Protein AF-A0A843D8F7-F1 (afdb_monomer_lite)

Structure (mmCIF, N/CA/C/O backbone):
data_AF-A0A843D8F7-F1
#
_entry.id   AF-A0A843D8F7-F1
#
loop_
_atom_site.group_PDB
_atom_site.id
_atom_site.type_symbol
_atom_site.label_atom_id
_atom_site.label_alt_id
_atom_site.label_comp_id
_atom_site.label_asym_id
_atom_site.label_entity_id
_atom_site.label_seq_id
_atom_site.pdbx_PDB_ins_code
_atom_site.Cartn_x
_atom_site.Cartn_y
_atom_site.Cartn_z
_atom_site.occupancy
_atom_site.B_iso_or_equiv
_atom_site.auth_seq_id
_atom_site.auth_comp_id
_atom_site.auth_asym_id
_atom_site.auth_atom_id
_atom_site.pdbx_PDB_model_num
ATOM 1 N N . MET A 1 1 ? 10.005 4.571 7.434 1.00 56.34 1 MET A N 1
ATOM 2 C CA . MET A 1 1 ? 10.263 5.887 6.778 1.00 56.34 1 MET A CA 1
ATOM 3 C C . MET A 1 1 ? 10.142 7.001 7.810 1.00 56.34 1 M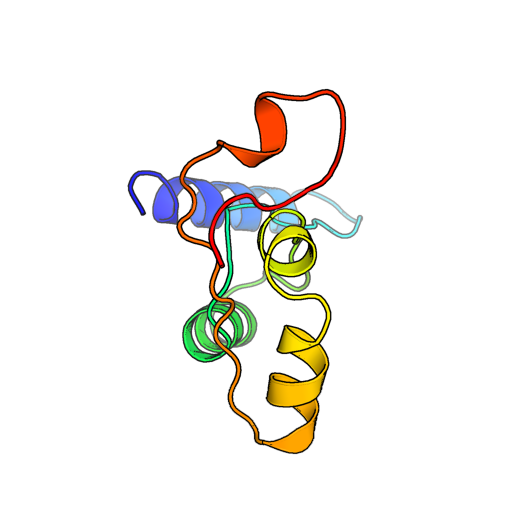ET A C 1
ATOM 5 O O . MET A 1 1 ? 9.459 6.781 8.800 1.00 56.34 1 MET A O 1
ATOM 9 N N . SER A 1 2 ? 10.742 8.184 7.615 1.00 73.19 2 SER A N 1
ATOM 10 C CA . SER A 1 2 ? 10.401 9.330 8.480 1.00 73.19 2 SER A CA 1
ATOM 11 C C . SER A 1 2 ? 8.923 9.692 8.281 1.00 73.19 2 SER A C 1
ATOM 13 O O . SER A 1 2 ? 8.521 9.884 7.132 1.00 73.19 2 SER A O 1
ATOM 15 N N . GLY A 1 3 ? 8.128 9.780 9.348 1.00 87.06 3 GLY A N 1
ATOM 16 C CA . GLY A 1 3 ? 6.716 10.177 9.274 1.00 87.06 3 GLY A CA 1
ATOM 17 C C . GLY A 1 3 ? 5.700 9.031 9.193 1.00 87.06 3 GLY A C 1
ATOM 18 O O . GLY A 1 3 ? 4.501 9.288 9.203 1.00 87.06 3 GLY A O 1
ATOM 19 N N . GLU A 1 4 ? 6.137 7.776 9.056 1.00 92.56 4 GLU A N 1
ATOM 20 C CA . GLU A 1 4 ? 5.206 6.645 8.928 1.00 92.56 4 GLU A CA 1
ATOM 21 C C . GLU A 1 4 ? 4.451 6.376 10.228 1.00 92.56 4 GLU A C 1
ATOM 23 O O . GLU A 1 4 ? 3.243 6.172 10.202 1.00 92.56 4 GLU A O 1
ATOM 28 N N . LYS A 1 5 ? 5.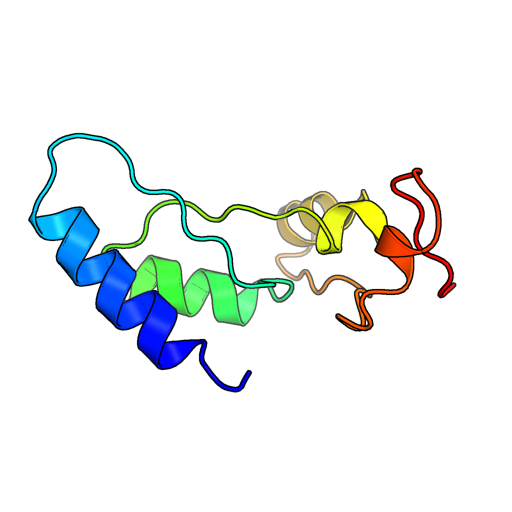149 6.432 11.363 1.00 93.31 5 LYS A N 1
ATOM 29 C CA . LYS A 1 5 ? 4.537 6.241 12.675 1.00 93.31 5 LYS A CA 1
ATOM 30 C C . LYS A 1 5 ? 3.454 7.291 12.924 1.00 93.31 5 LYS A C 1
ATOM 32 O O . LYS A 1 5 ? 2.338 6.943 13.280 1.00 93.31 5 LYS A O 1
ATOM 37 N N . GLU A 1 6 ? 3.768 8.554 12.662 1.00 95.19 6 GLU A N 1
ATOM 38 C CA . GLU A 1 6 ? 2.844 9.675 12.821 1.00 95.19 6 GLU A CA 1
ATOM 39 C C . GLU A 1 6 ? 1.618 9.539 11.901 1.00 95.19 6 GLU A C 1
ATOM 41 O O . GLU A 1 6 ? 0.502 9.877 12.291 1.00 95.19 6 GLU A O 1
ATOM 46 N N . LEU A 1 7 ? 1.809 9.015 10.684 1.00 95.12 7 LEU A N 1
ATOM 47 C CA . LEU A 1 7 ? 0.724 8.720 9.748 1.00 95.12 7 LEU A CA 1
ATOM 48 C C . LEU A 1 7 ? -0.197 7.607 10.266 1.00 95.12 7 LEU A C 1
ATOM 50 O O . LEU A 1 7 ? -1.417 7.740 10.153 1.00 95.12 7 LEU A O 1
ATOM 54 N N . LEU A 1 8 ? 0.371 6.516 10.789 1.00 96.19 8 LEU A N 1
ATOM 55 C CA . LEU A 1 8 ? -0.399 5.396 11.335 1.00 96.19 8 LEU A CA 1
ATOM 56 C C . LEU A 1 8 ? -1.190 5.843 12.571 1.00 96.19 8 LEU A C 1
ATOM 58 O O . LEU A 1 8 ? -2.407 5.689 12.579 1.00 96.19 8 LEU A O 1
ATOM 62 N N . GLU A 1 9 ? -0.542 6.525 13.523 1.00 96.44 9 GLU A N 1
ATOM 63 C CA . GLU A 1 9 ? -1.189 7.059 14.733 1.00 96.44 9 GLU A CA 1
ATOM 64 C C . GLU A 1 9 ? -2.357 8.001 14.396 1.00 96.44 9 GLU A C 1
ATOM 66 O O . GLU A 1 9 ? -3.442 7.896 14.970 1.00 96.44 9 GLU A O 1
ATO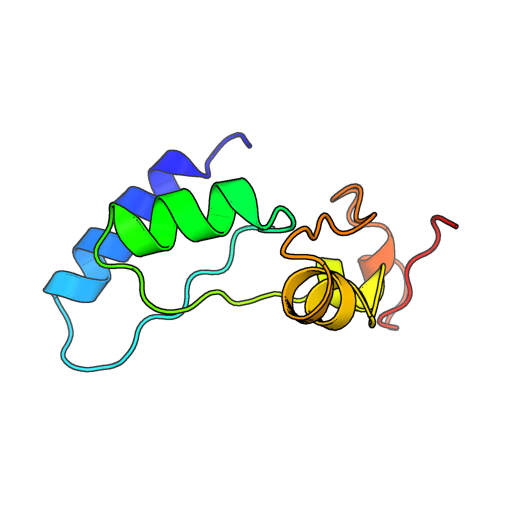M 71 N N . PHE A 1 10 ? -2.171 8.908 13.429 1.00 96.69 10 PHE A N 1
ATOM 72 C CA . PHE A 1 10 ? -3.254 9.783 12.975 1.00 96.69 10 PHE A CA 1
ATOM 73 C C . PHE A 1 10 ? -4.400 8.996 12.325 1.00 96.69 10 PHE A C 1
ATOM 75 O O . PHE A 1 10 ? -5.572 9.313 12.533 1.00 96.69 10 PHE A O 1
ATOM 82 N N . SER A 1 11 ? -4.067 7.984 11.521 1.00 97.25 11 SER A N 1
ATOM 83 C CA . SER A 1 11 ? -5.058 7.180 10.804 1.00 97.25 11 SER A CA 1
ATOM 84 C C . SER A 1 11 ? -5.918 6.358 11.759 1.00 97.25 11 SER A C 1
ATOM 86 O O . SER A 1 11 ? -7.129 6.319 11.575 1.00 97.25 11 SER A O 1
ATOM 88 N N . GLU A 1 12 ? -5.325 5.766 12.797 1.00 97.56 12 GLU A N 1
ATOM 89 C CA . GLU A 1 12 ? -6.058 5.038 13.839 1.00 97.56 12 GLU A CA 1
ATOM 90 C C . GLU A 1 12 ? -7.031 5.955 14.586 1.00 97.56 12 GLU A C 1
ATOM 92 O O . GLU A 1 12 ? -8.216 5.644 14.692 1.00 97.56 12 GLU A O 1
ATOM 97 N N . GLY A 1 13 ? -6.582 7.149 14.992 1.00 97.81 13 GLY A N 1
ATOM 98 C CA . GLY A 1 13 ? -7.472 8.126 15.624 1.00 97.81 13 GLY A CA 1
ATOM 99 C C . GLY A 1 13 ? -8.630 8.565 14.718 1.00 97.81 13 GLY A C 1
ATOM 100 O O . GLY A 1 13 ? -9.743 8.803 15.196 1.00 97.81 13 GLY A O 1
ATOM 101 N N . LEU A 1 14 ? -8.397 8.658 13.403 1.00 97.81 14 LEU A N 1
ATOM 102 C CA . LEU A 1 14 ? -9.451 8.958 12.435 1.00 97.81 14 LEU A CA 1
ATOM 103 C C . LEU A 1 14 ? -10.439 7.796 12.290 1.00 97.81 14 LEU A C 1
ATOM 105 O O . LEU A 1 14 ? -11.639 8.059 12.266 1.00 97.81 14 LEU A O 1
ATOM 109 N N . ILE A 1 15 ? -9.951 6.553 12.213 1.00 97.88 15 ILE A N 1
ATOM 110 C CA . ILE A 1 15 ? -10.773 5.334 12.136 1.00 97.88 15 ILE A CA 1
ATOM 111 C C . ILE A 1 15 ? -11.749 5.277 13.312 1.00 97.88 15 ILE A C 1
ATOM 113 O O . ILE A 1 15 ? -12.947 5.115 13.099 1.00 97.88 15 ILE A O 1
ATOM 117 N N . ASP A 1 16 ? -11.269 5.535 14.529 1.00 97.06 16 ASP A N 1
ATOM 118 C CA . ASP A 1 16 ? -12.104 5.528 15.736 1.00 97.06 16 ASP A CA 1
ATOM 119 C C . ASP A 1 16 ? -13.150 6.666 15.760 1.00 97.06 16 ASP A C 1
ATOM 121 O O . ASP A 1 16 ? -14.114 6.630 16.528 1.00 97.06 16 ASP A O 1
ATOM 125 N N . SER A 1 17 ? -12.973 7.692 14.921 1.00 98.12 17 SER A N 1
ATOM 126 C CA . SER A 1 17 ? -13.793 8.909 14.905 1.00 98.12 17 SER A CA 1
ATOM 127 C C . SER A 1 17 ? -14.857 8.938 13.802 1.00 98.12 17 SER A C 1
ATOM 129 O O . SER A 1 17 ? -15.673 9.865 13.773 1.00 98.12 17 SER A O 1
ATOM 131 N N . VAL A 1 18 ? -14.857 7.982 12.865 1.00 97.75 18 VAL A N 1
ATOM 132 C CA . VAL A 1 18 ? -15.746 7.999 11.691 1.00 97.75 18 VAL A CA 1
ATOM 133 C C . VAL A 1 18 ? -16.392 6.640 11.427 1.00 97.75 18 VAL A C 1
ATOM 135 O O . VAL A 1 18 ? -15.812 5.595 11.671 1.00 97.75 18 VAL A O 1
ATOM 138 N N . ASN A 1 19 ? -17.594 6.649 10.845 1.00 97.38 19 ASN A N 1
ATOM 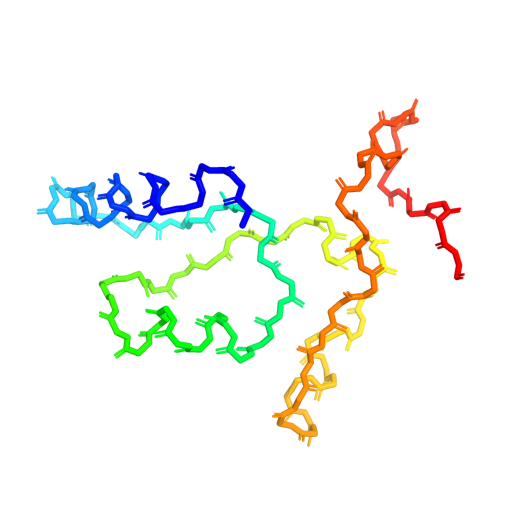139 C CA . ASN A 1 19 ? -18.332 5.427 10.479 1.00 97.38 19 ASN A CA 1
ATOM 140 C C . ASN A 1 19 ? -18.154 5.042 8.997 1.00 97.38 19 ASN A C 1
ATOM 142 O O . ASN A 1 19 ? -19.045 4.441 8.396 1.00 97.38 19 ASN A O 1
ATOM 146 N N . VAL A 1 20 ? -17.054 5.461 8.371 1.00 97.06 20 VAL A N 1
ATOM 147 C CA . VAL A 1 20 ? -16.743 5.167 6.965 1.00 97.06 20 VAL A CA 1
ATOM 148 C C . VAL A 1 20 ? -15.356 4.538 6.861 1.00 97.06 20 VAL A C 1
ATOM 150 O O . VAL A 1 20 ? -14.494 4.876 7.669 1.00 97.06 20 VAL A O 1
ATOM 153 N N . PRO A 1 21 ? -15.102 3.664 5.869 1.00 96.38 21 PRO A N 1
ATOM 154 C CA . PRO A 1 21 ? -13.783 3.063 5.702 1.00 96.38 21 PRO A CA 1
ATOM 155 C C . PRO A 1 21 ? -12.688 4.116 5.495 1.00 96.38 21 PRO A C 1
ATOM 157 O O . PRO A 1 21 ? -12.837 5.027 4.675 1.00 96.38 21 PRO A O 1
ATOM 160 N N . VAL A 1 22 ? -11.567 3.953 6.196 1.00 96.94 22 VAL A N 1
ATOM 161 C CA . VAL A 1 22 ? -10.359 4.773 6.037 1.00 96.94 22 VAL A CA 1
ATOM 162 C C . VAL A 1 22 ? -9.299 3.950 5.311 1.00 96.94 22 VAL A C 1
ATOM 164 O O . VAL A 1 22 ? -9.041 2.800 5.657 1.00 96.94 22 VAL A O 1
ATOM 167 N N . ILE A 1 23 ? -8.682 4.539 4.287 1.00 97.19 23 ILE A N 1
ATOM 168 C CA . ILE A 1 23 ? -7.649 3.890 3.473 1.00 97.19 23 ILE A CA 1
ATOM 169 C C . ILE A 1 23 ? -6.341 4.657 3.655 1.00 97.19 23 ILE A C 1
ATOM 171 O O . ILE A 1 23 ? -6.255 5.833 3.295 1.00 97.19 23 ILE A O 1
ATOM 175 N N . VAL A 1 24 ? -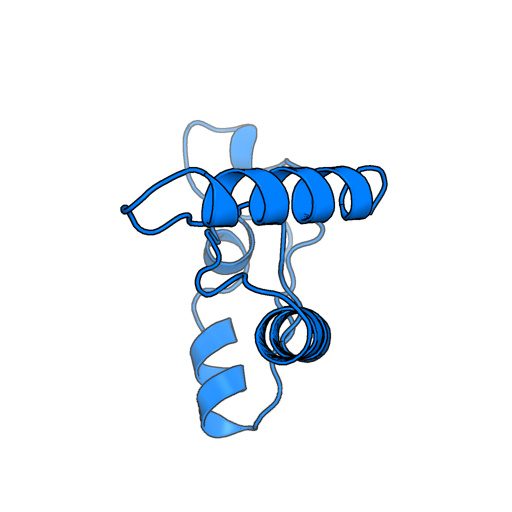5.306 3.994 4.170 1.00 96.50 24 VAL A N 1
ATOM 176 C CA . VAL A 1 24 ? -4.036 4.642 4.523 1.00 96.50 24 VAL A CA 1
ATOM 177 C C . VAL A 1 24 ? -3.044 4.551 3.368 1.00 96.50 24 VAL A C 1
ATOM 179 O O . VAL A 1 24 ? -2.744 3.476 2.852 1.00 96.50 24 VAL A O 1
ATOM 182 N N . GLY A 1 25 ? -2.501 5.690 2.940 1.00 93.94 25 GLY A N 1
ATOM 183 C CA . GLY A 1 25 ? -1.439 5.757 1.936 1.00 93.94 25 GLY A CA 1
ATOM 184 C C . GLY A 1 25 ? -0.138 6.245 2.559 1.00 93.94 25 GLY A C 1
ATOM 185 O O . GLY A 1 25 ? -0.122 7.301 3.172 1.00 93.94 25 GLY A O 1
ATOM 186 N N . GLY A 1 26 ? 0.962 5.515 2.374 1.00 90.56 26 GLY A N 1
ATOM 187 C CA . GLY A 1 26 ? 2.235 5.859 3.027 1.00 90.56 26 GLY A CA 1
ATOM 188 C C . GLY A 1 26 ? 3.487 5.402 2.288 1.00 90.56 26 GLY A C 1
ATOM 189 O O . GLY A 1 26 ? 4.594 5.611 2.762 1.00 90.56 26 GLY A O 1
ATOM 190 N N . GLY A 1 27 ? 3.354 4.803 1.100 1.00 90.81 27 GLY A N 1
ATOM 191 C CA . GLY A 1 27 ? 4.483 4.138 0.443 1.00 90.81 27 GLY A CA 1
ATOM 192 C C . GLY A 1 27 ? 4.773 2.750 1.003 1.00 90.81 27 GLY A C 1
ATOM 193 O O . GLY A 1 27 ? 5.938 2.370 1.056 1.00 90.81 27 GLY A O 1
ATOM 194 N N . PHE A 1 28 ? 3.731 2.031 1.410 1.00 94.25 28 PHE A N 1
ATOM 195 C CA . PHE A 1 28 ? 3.795 0.614 1.745 1.00 94.25 28 PHE A CA 1
ATOM 196 C C . PHE A 1 28 ? 4.105 -0.208 0.494 1.00 94.25 28 PHE A C 1
ATOM 198 O O . PHE A 1 28 ? 3.509 0.021 -0.559 1.00 94.25 28 PHE A O 1
ATOM 205 N N . ASP A 1 29 ? 5.083 -1.097 0.601 1.00 94.75 29 ASP A N 1
ATOM 206 C CA . ASP A 1 29 ? 5.633 -1.888 -0.501 1.00 94.75 29 ASP A CA 1
ATOM 207 C C . ASP A 1 29 ? 6.174 -3.253 -0.059 1.00 94.75 29 ASP A C 1
ATOM 209 O O . ASP A 1 29 ? 6.669 -4.009 -0.892 1.00 94.75 29 ASP A O 1
ATOM 213 N N . ASP A 1 30 ? 6.079 -3.563 1.232 1.00 94.50 30 ASP A N 1
ATOM 214 C CA . ASP A 1 30 ? 6.571 -4.789 1.842 1.00 94.50 30 ASP A CA 1
ATOM 215 C C . ASP A 1 30 ? 5.402 -5.529 2.485 1.00 94.50 30 ASP A C 1
ATOM 217 O O . ASP A 1 30 ? 4.708 -4.988 3.347 1.00 94.50 30 ASP A O 1
ATOM 221 N N . MET A 1 31 ? 5.178 -6.763 2.043 1.00 94.56 31 MET A N 1
ATOM 222 C CA . MET A 1 31 ? 4.091 -7.601 2.531 1.00 94.56 31 MET A CA 1
ATOM 223 C C . MET A 1 31 ? 4.167 -7.838 4.038 1.00 94.56 31 MET A C 1
ATOM 225 O O . MET A 1 31 ? 3.138 -7.774 4.708 1.00 94.56 31 MET A O 1
ATOM 229 N N . GLY A 1 32 ? 5.357 -8.147 4.562 1.00 94.75 32 GLY A N 1
ATOM 230 C CA . GLY A 1 32 ? 5.528 -8.521 5.964 1.00 94.75 32 GLY A CA 1
ATOM 231 C C . GLY A 1 32 ? 5.156 -7.359 6.870 1.00 94.75 32 GLY A C 1
ATOM 232 O O . GLY A 1 32 ? 4.331 -7.510 7.767 1.00 94.75 32 GLY A O 1
ATOM 233 N N . HIS A 1 33 ? 5.680 -6.180 6.544 1.00 95.19 33 HIS A N 1
ATOM 234 C CA . HIS A 1 33 ? 5.374 -4.932 7.235 1.00 95.19 33 HIS A CA 1
ATOM 235 C C . HIS A 1 33 ? 3.893 -4.552 7.141 1.00 95.19 33 HIS A C 1
ATOM 237 O O . HIS A 1 33 ? 3.262 -4.183 8.129 1.00 95.19 33 HIS A O 1
ATOM 243 N N . MET A 1 34 ? 3.297 -4.682 5.953 1.00 95.44 34 MET A N 1
ATOM 244 C CA . MET A 1 34 ? 1.867 -4.429 5.771 1.00 95.44 34 MET A CA 1
ATOM 245 C C . MET A 1 34 ? 1.007 -5.387 6.599 1.00 95.44 34 MET A C 1
ATOM 247 O O . MET A 1 34 ? 0.042 -4.950 7.218 1.00 95.44 34 MET A O 1
ATOM 251 N N . ASN A 1 35 ? 1.354 -6.675 6.638 1.00 95.81 35 ASN A N 1
ATOM 252 C CA . ASN A 1 35 ? 0.651 -7.657 7.456 1.00 95.81 35 ASN A CA 1
ATOM 253 C C . ASN A 1 35 ? 0.822 -7.398 8.951 1.00 95.81 35 ASN A C 1
ATOM 255 O O . ASN A 1 35 ? -0.130 -7.595 9.698 1.00 95.81 35 ASN A O 1
ATOM 259 N N . GLU A 1 36 ? 1.993 -6.952 9.401 1.00 96.69 36 GLU A N 1
ATOM 260 C CA . GLU A 1 36 ? 2.184 -6.546 10.793 1.00 96.69 36 GLU A CA 1
ATOM 261 C C . GLU A 1 36 ? 1.197 -5.437 11.169 1.00 96.69 36 GLU A C 1
ATOM 263 O O . GLU A 1 36 ? 0.467 -5.584 12.146 1.00 96.69 36 GLU A O 1
ATOM 268 N N . ILE A 1 37 ? 1.088 -4.387 10.350 1.00 96.88 37 ILE A N 1
ATOM 269 C CA . ILE A 1 37 ? 0.148 -3.281 10.582 1.00 96.88 37 ILE A CA 1
ATOM 270 C C . ILE A 1 37 ? -1.306 -3.778 10.583 1.00 96.88 37 ILE A C 1
ATOM 272 O O . ILE A 1 37 ? -2.039 -3.484 11.524 1.00 96.88 37 ILE A O 1
ATOM 276 N N . LEU A 1 38 ? -1.721 -4.569 9.585 1.00 96.25 38 LEU A N 1
ATOM 277 C CA . LEU A 1 38 ? -3.098 -5.092 9.492 1.00 96.25 38 LEU A CA 1
ATOM 278 C C . LEU A 1 38 ? -3.489 -5.969 10.689 1.00 96.25 38 LEU A C 1
ATOM 280 O O . LEU A 1 38 ? -4.656 -6.014 11.058 1.00 96.25 38 LEU A O 1
ATOM 284 N N . ASN A 1 39 ? -2.534 -6.693 11.279 1.00 97.19 39 ASN A N 1
ATOM 285 C CA . ASN A 1 39 ? -2.806 -7.596 12.400 1.00 97.19 39 ASN A CA 1
ATOM 286 C C . ASN A 1 39 ? -2.625 -6.940 13.778 1.00 97.19 39 ASN A C 1
ATOM 288 O O . ASN A 1 39 ? -3.000 -7.548 14.780 1.00 97.19 39 ASN A O 1
ATOM 292 N N . SER A 1 40 ? -2.025 -5.748 13.853 1.00 97.19 40 SER A N 1
ATOM 293 C CA . SER A 1 40 ? -1.698 -5.078 15.124 1.00 97.19 40 SER A CA 1
ATOM 294 C C . SER A 1 40 ? -2.391 -3.730 15.334 1.00 97.19 40 SER A C 1
ATOM 296 O O . SER A 1 40 ? -2.297 -3.184 16.431 1.00 97.19 40 SER A O 1
ATOM 298 N N . THR A 1 41 ? -3.099 -3.211 14.328 1.00 96.56 41 THR A N 1
ATOM 299 C CA . THR A 1 41 ? -3.778 -1.903 14.359 1.00 96.56 41 THR A CA 1
ATOM 300 C C . THR A 1 41 ? -5.225 -2.022 13.881 1.00 96.56 41 THR A C 1
ATOM 302 O O . THR A 1 41 ? -5.628 -3.058 13.354 1.00 96.56 41 THR A O 1
ATOM 305 N N . ASN A 1 42 ? -6.002 -0.942 14.000 1.00 96.06 42 ASN A N 1
ATOM 306 C CA . ASN A 1 42 ? -7.358 -0.864 13.436 1.00 96.06 42 ASN A CA 1
ATOM 307 C C . ASN A 1 42 ? -7.380 -0.573 11.919 1.00 96.06 42 ASN A C 1
ATOM 309 O O . ASN A 1 42 ? -8.444 -0.352 11.342 1.00 96.06 42 ASN A O 1
ATOM 313 N N . ILE A 1 43 ? -6.222 -0.522 11.253 1.00 97.56 43 ILE A N 1
ATOM 314 C CA . ILE A 1 43 ? -6.131 -0.223 9.820 1.00 97.56 43 ILE A CA 1
ATOM 315 C C . ILE A 1 43 ? -6.554 -1.446 9.007 1.00 97.56 43 ILE A C 1
ATOM 317 O O . ILE A 1 43 ? -5.960 -2.511 9.118 1.00 97.56 43 ILE A O 1
ATOM 321 N N . GLU A 1 44 ? -7.528 -1.258 8.116 1.00 95.69 44 GLU A N 1
ATOM 322 C CA . GLU A 1 44 ? -8.066 -2.340 7.278 1.00 95.69 44 GLU A CA 1
ATOM 323 C C . GLU A 1 44 ? -7.623 -2.256 5.809 1.00 95.69 44 GLU A C 1
ATOM 325 O O . GLU A 1 44 ? -7.622 -3.259 5.094 1.00 95.69 44 GLU A O 1
ATOM 330 N N . PHE A 1 45 ? -7.242 -1.066 5.327 1.00 96.06 45 PHE A N 1
ATOM 331 C CA . PHE A 1 45 ? -6.959 -0.844 3.907 1.00 96.06 45 PHE A CA 1
ATOM 332 C C . PHE A 1 45 ? -5.735 0.034 3.660 1.00 96.06 45 PHE A C 1
ATOM 334 O O . PHE A 1 45 ? -5.556 1.090 4.270 1.00 96.06 45 PHE A O 1
ATOM 341 N N . PHE A 1 46 ? -4.958 -0.352 2.644 1.00 95.81 46 PHE A N 1
ATOM 342 C CA . PHE A 1 46 ? -3.845 0.433 2.123 1.00 95.81 46 PHE A CA 1
ATOM 343 C C . PHE A 1 46 ? -4.121 0.979 0.725 1.00 95.81 46 PHE A C 1
ATOM 345 O O . PHE A 1 46 ? -4.577 0.267 -0.169 1.00 95.81 46 PHE A O 1
ATOM 352 N N . SER A 1 47 ? -3.740 2.236 0.510 1.00 94.44 47 SER A N 1
ATOM 353 C CA . SER A 1 47 ? -3.636 2.834 -0.817 1.00 94.44 47 SER A CA 1
ATOM 354 C C . SER A 1 47 ? -2.210 2.678 -1.337 1.00 94.44 47 SER A C 1
ATOM 356 O O . SER A 1 47 ? -1.246 3.186 -0.753 1.00 94.44 47 SER A O 1
ATOM 358 N N . MET A 1 48 ? -2.074 1.983 -2.464 1.00 91.69 48 MET A N 1
ATOM 359 C CA . MET A 1 48 ? -0.797 1.715 -3.117 1.00 91.69 48 MET A CA 1
ATOM 360 C C . MET A 1 48 ? -0.832 2.246 -4.550 1.00 91.69 48 MET A C 1
ATOM 362 O O . MET A 1 48 ? -1.683 1.870 -5.347 1.00 91.69 48 MET A O 1
ATOM 366 N N . TYR A 1 49 ? 0.109 3.129 -4.884 1.00 91.94 49 TYR A N 1
ATOM 367 C CA . TYR A 1 49 ? 0.293 3.646 -6.246 1.00 91.94 49 TYR A CA 1
ATOM 368 C C . TYR A 1 49 ? 1.677 3.282 -6.783 1.00 91.94 49 TYR A C 1
ATOM 370 O O . TYR A 1 49 ? 1.815 2.491 -7.711 1.00 91.94 49 TYR A O 1
ATOM 378 N N . ARG A 1 50 ? 2.727 3.835 -6.159 1.00 93.19 50 ARG A N 1
ATOM 379 C CA . ARG A 1 50 ? 4.121 3.657 -6.596 1.00 93.19 50 ARG A CA 1
ATOM 380 C C . ARG A 1 50 ? 4.570 2.185 -6.683 1.00 93.19 50 ARG A C 1
ATOM 382 O O . ARG A 1 50 ? 5.281 1.893 -7.642 1.00 93.19 50 ARG A O 1
ATOM 389 N N . PRO A 1 51 ? 4.158 1.274 -5.774 1.00 94.19 51 PRO A N 1
ATOM 390 C CA . PRO A 1 51 ? 4.464 -0.150 -5.906 1.00 94.19 51 PRO A CA 1
ATOM 391 C C . PRO A 1 51 ? 3.979 -0.738 -7.233 1.00 94.19 51 PRO A C 1
ATOM 393 O O . PRO A 1 51 ? 4.766 -1.353 -7.941 1.00 94.19 51 PRO A O 1
ATOM 396 N N . PHE A 1 52 ? 2.737 -0.448 -7.635 1.00 92.69 52 PHE A N 1
ATOM 397 C CA . PHE A 1 52 ? 2.178 -0.937 -8.899 1.00 92.69 52 PHE A CA 1
ATOM 398 C C . PHE A 1 52 ? 2.842 -0.300 -10.116 1.00 92.69 52 PHE A C 1
ATOM 400 O O . PHE A 1 52 ? 3.120 -0.981 -11.089 1.00 92.69 52 PHE A O 1
ATOM 407 N N . VAL A 1 53 ? 3.196 0.988 -10.055 1.00 94.06 53 VAL A N 1
ATOM 408 C CA . VAL A 1 53 ? 3.943 1.639 -11.149 1.00 94.06 53 VAL A CA 1
ATOM 409 C C . VAL A 1 53 ? 5.318 1.003 -11.369 1.00 94.06 53 VAL A C 1
ATOM 411 O O . VAL A 1 53 ? 5.813 0.972 -12.497 1.00 94.06 53 VAL A O 1
ATOM 414 N N . ALA A 1 54 ? 5.964 0.543 -10.297 1.00 95.06 54 ALA A N 1
ATOM 415 C CA . ALA A 1 54 ? 7.231 -0.162 -10.389 1.00 95.06 54 ALA A CA 1
ATOM 416 C C . ALA A 1 54 ? 7.026 -1.611 -10.848 1.00 95.06 54 ALA A C 1
ATOM 418 O O . ALA A 1 54 ? 7.706 -2.058 -11.769 1.00 95.06 54 ALA A O 1
ATOM 419 N N . GLU A 1 55 ? 6.092 -2.332 -10.242 1.00 93.94 55 GLU A N 1
ATOM 420 C CA . GLU A 1 55 ? 5.946 -3.776 -10.379 1.00 93.94 55 GLU A CA 1
ATOM 421 C C . GLU A 1 55 ? 4.472 -4.180 -10.275 1.00 93.94 55 GLU A C 1
ATOM 423 O O . GLU A 1 55 ? 3.894 -4.249 -9.190 1.00 93.94 55 GLU A O 1
ATOM 428 N N . ASN A 1 56 ? 3.850 -4.430 -11.429 1.00 90.44 56 ASN A N 1
ATOM 429 C CA . ASN A 1 56 ? 2.417 -4.721 -11.520 1.00 90.44 56 ASN A CA 1
ATOM 430 C C . ASN A 1 56 ? 2.032 -6.079 -10.902 1.00 90.44 56 ASN A C 1
ATOM 432 O O . ASN A 1 56 ? 0.887 -6.265 -10.502 1.00 90.44 56 ASN A O 1
ATOM 436 N N . ASP A 1 57 ? 2.964 -7.031 -10.850 1.00 90.12 57 ASP A N 1
ATOM 437 C CA . ASP A 1 57 ? 2.761 -8.417 -10.414 1.00 90.12 57 ASP A CA 1
ATOM 438 C C . ASP A 1 57 ? 3.174 -8.670 -8.955 1.00 90.12 57 ASP A C 1
ATOM 440 O O . ASP A 1 57 ? 3.054 -9.792 -8.469 1.00 90.12 57 ASP A O 1
ATOM 444 N N . PHE A 1 58 ? 3.593 -7.640 -8.215 1.00 88.88 58 PHE A N 1
ATOM 445 C CA . PHE A 1 58 ? 3.991 -7.769 -6.808 1.00 88.88 58 PHE A CA 1
ATOM 446 C C . PHE A 1 58 ? 2.904 -8.427 -5.930 1.00 88.88 58 PHE A C 1
ATOM 448 O O . PHE A 1 58 ? 3.215 -9.285 -5.106 1.00 88.88 58 PHE A O 1
ATOM 455 N N . LEU A 1 59 ? 1.622 -8.082 -6.126 1.00 91.06 59 LEU A N 1
ATOM 456 C CA . LEU A 1 59 ? 0.526 -8.720 -5.378 1.00 91.06 59 LEU A CA 1
ATOM 457 C C . LEU A 1 59 ? 0.283 -10.169 -5.795 1.00 91.06 59 LEU A C 1
ATOM 459 O O . LEU A 1 59 ? -0.208 -10.952 -4.987 1.00 91.06 59 LEU A O 1
ATOM 463 N N . VAL A 1 60 ? 0.607 -10.528 -7.039 1.00 91.75 60 VAL A N 1
ATOM 464 C CA . VAL A 1 60 ? 0.527 -11.920 -7.494 1.00 91.75 60 VAL A CA 1
ATOM 465 C C . VAL A 1 60 ? 1.574 -12.746 -6.755 1.00 91.75 60 VAL A C 1
ATOM 467 O O . VAL A 1 60 ? 1.216 -13.760 -6.170 1.00 91.75 60 VAL A O 1
ATOM 470 N N . LYS A 1 61 ? 2.818 -12.252 -6.674 1.00 89.69 61 LYS A N 1
ATOM 471 C CA . LYS A 1 61 ? 3.897 -12.880 -5.889 1.00 89.69 61 LYS A CA 1
ATOM 472 C C . LYS A 1 61 ? 3.508 -13.039 -4.425 1.00 89.69 61 LYS A C 1
ATOM 474 O O . LYS A 1 61 ? 3.597 -14.135 -3.889 1.00 89.69 61 LYS A O 1
ATOM 479 N N . TRP A 1 62 ? 2.966 -11.984 -3.808 1.00 92.75 62 TRP A N 1
ATOM 480 C CA . TRP A 1 62 ? 2.442 -12.085 -2.444 1.00 92.75 62 TRP A CA 1
ATOM 481 C C . TRP A 1 62 ? 1.403 -13.208 -2.342 1.00 92.75 62 TRP A C 1
ATOM 483 O O . TRP A 1 62 ? 1.551 -14.103 -1.512 1.00 92.75 62 TRP A O 1
ATOM 493 N N . LYS A 1 63 ? 0.377 -13.200 -3.195 1.00 92.50 63 LYS A N 1
ATOM 494 C CA . LYS A 1 63 ? -0.708 -14.184 -3.135 1.00 92.50 63 LYS A CA 1
ATOM 495 C C . LYS A 1 63 ? -0.218 -15.627 -3.329 1.00 92.50 63 LYS A C 1
ATOM 497 O O . LYS A 1 63 ? -0.706 -16.510 -2.630 1.00 92.50 63 LYS A O 1
ATOM 502 N N . ASP A 1 64 ? 0.690 -15.861 -4.273 1.00 94.06 64 ASP A N 1
ATOM 503 C CA . ASP A 1 64 ? 1.104 -17.209 -4.678 1.00 94.06 64 ASP A CA 1
ATOM 504 C C . ASP A 1 64 ? 2.252 -17.755 -3.809 1.00 94.06 64 ASP A C 1
ATOM 506 O O . ASP A 1 64 ? 2.217 -18.919 -3.410 1.00 94.06 64 ASP A O 1
ATOM 510 N N . ASP A 1 65 ? 3.227 -16.913 -3.456 1.00 89.38 65 ASP A N 1
ATOM 511 C CA . ASP A 1 65 ? 4.446 -17.325 -2.748 1.00 89.38 65 ASP A CA 1
ATOM 512 C C . ASP A 1 65 ? 4.388 -17.045 -1.239 1.00 89.38 65 ASP A C 1
ATOM 514 O O . ASP A 1 65 ? 5.289 -17.428 -0.491 1.00 89.38 65 ASP A O 1
ATOM 518 N N . GLY A 1 66 ? 3.361 -16.329 -0.769 1.00 87.56 66 GLY A N 1
ATOM 519 C CA . GLY A 1 66 ? 3.307 -15.836 0.608 1.00 87.56 66 GLY A CA 1
ATOM 520 C C . GLY A 1 66 ? 4.415 -14.826 0.918 1.00 87.56 66 GLY A C 1
ATOM 521 O O . GLY A 1 66 ? 4.701 -14.582 2.086 1.00 87.56 66 GLY A O 1
ATOM 522 N N . TYR A 1 67 ? 5.043 -14.253 -0.115 1.00 87.75 67 TYR A N 1
ATOM 523 C CA . TYR A 1 67 ? 6.070 -13.219 -0.046 1.00 87.75 67 TYR A CA 1
ATOM 524 C C . TYR A 1 67 ? 5.869 -12.200 -1.163 1.00 87.75 67 TYR A C 1
ATOM 526 O O . TYR A 1 67 ? 5.675 -12.550 -2.322 1.00 87.75 67 TYR A O 1
ATOM 534 N N . GLY A 1 68 ? 5.965 -10.919 -0.825 1.00 90.06 68 GLY A N 1
ATOM 535 C CA . GLY A 1 68 ? 6.004 -9.857 -1.813 1.00 90.06 68 GLY A CA 1
ATOM 536 C C . GLY A 1 68 ? 6.757 -8.667 -1.254 1.00 90.06 68 GLY A C 1
ATOM 537 O O . GLY A 1 68 ? 6.414 -8.165 -0.185 1.00 90.06 68 GLY A O 1
ATOM 538 N N . GLN A 1 69 ? 7.723 -8.162 -2.016 1.00 94.31 69 GLN A N 1
ATOM 539 C CA . GLN A 1 69 ? 8.287 -6.827 -1.833 1.00 94.31 69 GLN A CA 1
ATOM 540 C C . GLN A 1 69 ? 8.379 -6.141 -3.197 1.00 94.31 69 GLN A C 1
ATOM 542 O O . GLN A 1 69 ? 8.949 -6.706 -4.126 1.00 94.31 69 GLN A O 1
ATOM 547 N N . SER A 1 70 ? 7.783 -4.957 -3.348 1.00 95.19 70 SER A N 1
ATOM 548 C CA . SER A 1 70 ? 7.842 -4.229 -4.616 1.00 95.19 70 SER A CA 1
ATOM 549 C C . SER A 1 70 ? 9.226 -3.619 -4.796 1.00 95.19 70 SER A C 1
ATOM 551 O O . SER A 1 70 ? 9.783 -3.030 -3.873 1.00 95.19 70 SER A O 1
ATOM 553 N N . ARG A 1 71 ? 9.746 -3.633 -6.024 1.00 95.31 71 ARG A N 1
ATOM 554 C CA . ARG A 1 71 ? 11.020 -2.981 -6.386 1.00 95.31 71 ARG A CA 1
ATOM 555 C C . ARG A 1 71 ? 11.015 -1.439 -6.320 1.00 95.31 71 ARG A C 1
ATOM 557 O O . ARG A 1 71 ? 11.944 -0.785 -6.797 1.00 95.31 71 ARG A O 1
ATOM 564 N N . CYS A 1 72 ? 9.951 -0.816 -5.814 1.00 94.69 72 CYS A N 1
ATOM 565 C CA . CYS A 1 72 ? 9.822 0.636 -5.740 1.00 94.69 72 CYS A CA 1
ATOM 566 C C . CYS A 1 72 ? 10.855 1.257 -4.783 1.00 94.69 72 CYS A C 1
ATOM 568 O O . CYS A 1 72 ? 10.774 1.112 -3.573 1.00 94.69 72 CYS A O 1
ATOM 570 N N . LEU A 1 73 ? 11.757 2.090 -5.306 1.00 94.19 73 LEU A N 1
ATOM 571 C CA . LEU A 1 73 ? 12.764 2.786 -4.487 1.00 94.19 73 LEU A CA 1
ATOM 572 C C . LEU A 1 73 ? 12.249 4.060 -3.791 1.00 94.19 73 LEU A C 1
ATOM 574 O O . LEU A 1 73 ? 13.035 4.820 -3.232 1.00 94.19 73 LEU A O 1
ATOM 578 N N . LYS A 1 74 ? 10.948 4.370 -3.900 1.00 92.12 74 LYS A N 1
ATOM 579 C CA . LYS A 1 74 ? 10.317 5.591 -3.347 1.00 92.12 74 LYS A CA 1
ATOM 580 C C . LYS A 1 74 ? 11.015 6.903 -3.768 1.00 92.12 74 LYS A C 1
ATOM 582 O O . LYS A 1 74 ? 10.863 7.929 -3.115 1.00 92.12 74 LYS A O 1
ATOM 587 N N . CYS A 1 75 ? 11.710 6.898 -4.909 1.00 92.88 75 CYS A N 1
ATOM 588 C CA . CYS A 1 75 ? 12.553 7.998 -5.400 1.00 92.88 75 CYS A CA 1
ATOM 589 C C . CYS A 1 75 ? 11.794 9.170 -6.048 1.00 92.88 75 CYS A C 1
ATOM 591 O O . CYS A 1 75 ? 12.403 10.163 -6.430 1.00 92.88 75 CYS A O 1
ATOM 593 N N . ASN A 1 76 ? 10.476 9.043 -6.233 1.00 90.75 76 ASN A N 1
ATOM 594 C CA . ASN A 1 76 ? 9.589 10.025 -6.874 1.00 90.75 76 ASN A CA 1
ATOM 595 C C . ASN A 1 76 ? 9.869 10.340 -8.363 1.00 90.75 76 ASN A C 1
ATOM 597 O O . ASN A 1 76 ? 9.186 11.180 -8.945 1.00 90.75 76 ASN A O 1
ATOM 601 N N . ASN A 1 77 ? 10.771 9.618 -9.038 1.00 90.75 77 ASN A N 1
ATOM 602 C CA . ASN A 1 77 ? 11.049 9.825 -10.470 1.00 90.75 77 ASN A CA 1
ATOM 603 C C . ASN A 1 77 ? 9.844 9.548 -11.387 1.00 90.75 77 ASN A C 1
ATOM 605 O O . ASN A 1 77 ? 9.768 10.103 -12.484 1.00 90.75 77 ASN A O 1
ATOM 609 N N . CYS A 1 78 ? 8.886 8.730 -10.947 1.00 90.44 78 CYS A N 1
ATOM 610 C CA . CYS A 1 78 ? 7.639 8.478 -11.672 1.00 90.44 78 CYS A CA 1
ATOM 611 C C . CYS A 1 78 ? 6.729 9.716 -11.783 1.00 90.44 78 CYS A C 1
ATOM 613 O O . CYS A 1 78 ? 5.860 9.738 -12.643 1.00 90.44 78 CYS A O 1
ATOM 615 N N . TYR A 1 79 ? 6.945 10.764 -10.979 1.00 86.50 79 TYR A N 1
ATOM 616 C CA . TYR A 1 79 ? 6.219 12.037 -11.101 1.00 86.50 79 TYR A CA 1
ATOM 617 C C . TYR A 1 79 ? 6.840 12.998 -12.126 1.00 86.50 79 TYR A C 1
ATOM 619 O O . TYR A 1 79 ? 6.234 14.012 -12.466 1.00 86.50 79 TYR A O 1
ATOM 627 N N . ARG A 1 80 ? 8.052 12.709 -12.624 1.00 85.88 80 ARG A N 1
ATOM 628 C CA . ARG A 1 80 ? 8.808 13.625 -13.495 1.00 85.88 80 ARG A CA 1
ATOM 629 C C . ARG A 1 80 ? 8.137 13.848 -14.847 1.00 85.88 80 ARG A C 1
ATOM 631 O O . ARG A 1 80 ? 8.283 14.908 -15.447 1.00 85.88 80 ARG A O 1
ATOM 638 N N . THR A 1 81 ? 7.434 12.842 -15.349 1.00 79.75 81 THR A N 1
ATOM 639 C CA . THR A 1 81 ? 6.641 12.956 -16.571 1.00 79.75 81 THR A CA 1
ATOM 640 C C . THR A 1 81 ? 5.180 12.762 -16.191 1.00 79.75 81 THR A C 1
ATOM 642 O O . THR A 1 81 ? 4.884 12.086 -15.211 1.00 79.75 81 THR A O 1
ATOM 645 N N . LYS A 1 82 ? 4.238 13.354 -16.931 1.00 81.62 82 LYS A N 1
ATOM 646 C CA . LYS A 1 82 ? 2.791 13.168 -16.700 1.00 81.62 82 LYS A CA 1
ATOM 647 C C . LYS A 1 82 ? 2.319 11.747 -17.083 1.00 81.62 82 LYS A C 1
ATOM 649 O O . LYS A 1 82 ? 1.281 11.591 -17.717 1.00 81.62 82 LYS A O 1
ATOM 654 N N . LYS A 1 83 ? 3.117 10.721 -16.785 1.00 86.56 83 LYS A N 1
ATOM 655 C CA . LYS A 1 83 ? 2.887 9.307 -17.074 1.00 86.56 83 LYS A CA 1
ATOM 656 C C . LYS A 1 83 ? 3.216 8.487 -15.833 1.00 86.56 83 LYS A C 1
ATOM 658 O O . LYS A 1 83 ? 4.232 8.716 -15.186 1.00 86.56 83 LYS A O 1
ATOM 663 N N . SER A 1 84 ? 2.402 7.479 -15.554 1.00 88.00 84 SER A N 1
ATOM 664 C CA . SER A 1 84 ? 2.651 6.505 -14.489 1.00 88.00 84 SER A CA 1
ATOM 665 C C . SER A 1 84 ? 3.661 5.455 -14.956 1.00 88.00 84 SER A C 1
ATOM 667 O O . SER A 1 84 ? 3.301 4.328 -15.278 1.00 88.00 84 SER A O 1
ATOM 669 N N . THR A 1 85 ? 4.933 5.843 -15.059 1.00 92.06 85 THR A N 1
ATOM 670 C CA . THR A 1 85 ? 6.021 4.960 -15.508 1.00 92.06 85 THR A CA 1
ATOM 671 C C . THR A 1 85 ? 7.170 4.974 -14.506 1.00 92.06 85 THR A C 1
ATOM 673 O O . THR A 1 85 ? 7.651 6.038 -14.114 1.00 92.06 85 THR A O 1
ATOM 676 N N . CYS A 1 86 ? 7.626 3.791 -14.093 1.00 94.06 86 CYS A N 1
ATOM 677 C CA . CYS A 1 86 ? 8.867 3.646 -13.341 1.00 94.06 86 CYS A CA 1
ATOM 678 C C . CYS A 1 86 ? 10.071 3.697 -14.291 1.00 94.06 86 CYS A C 1
ATOM 680 O O . CYS A 1 86 ? 10.047 3.101 -15.364 1.00 94.06 86 CYS A O 1
ATOM 682 N N . TYR A 1 87 ? 11.125 4.407 -13.887 1.00 92.44 87 TYR A N 1
ATOM 683 C CA . TYR A 1 87 ? 12.358 4.579 -14.671 1.00 92.44 87 TYR A CA 1
ATOM 684 C C . TYR A 1 87 ? 13.562 3.834 -14.086 1.00 92.44 87 TYR A C 1
ATOM 686 O O . TYR A 1 87 ? 14.669 3.957 -14.603 1.00 92.44 87 TYR A O 1
ATOM 694 N N . HIS A 1 88 ? 13.352 3.097 -12.998 1.00 89.25 88 HIS A N 1
ATOM 695 C CA . HIS A 1 88 ? 14.295 2.099 -12.515 1.00 89.25 88 HIS A CA 1
ATOM 696 C C . HIS A 1 88 ? 13.868 0.762 -13.118 1.00 89.25 88 HIS A C 1
ATOM 698 O O . HIS A 1 88 ? 12.662 0.508 -13.203 1.00 89.25 88 HIS A O 1
ATOM 704 N N . PHE A 1 89 ? 14.820 -0.055 -13.561 1.00 83.12 89 PHE A N 1
ATOM 705 C CA . PHE A 1 89 ? 14.596 -1.378 -14.149 1.00 83.12 89 PHE A CA 1
ATOM 706 C C . PHE A 1 89 ? 15.235 -2.414 -13.241 1.00 83.12 89 PHE A C 1
ATOM 708 O O . PHE A 1 89 ? 16.436 -2.235 -12.943 1.00 83.12 89 PHE A O 1
#

pLDDT: mean 92.68, std 5.82, range [56.34, 98.12]

Secondary structure (DSSP, 8-state):
-TTHHHHHHHHHHHHTT-SS--EEES---BHHHHHHHHHHSS--EEE-SHHHHH-TTHHHHHHHHS--B-------GGGSSSS------

Radius of gyration: 14.19 Å; chains: 1; bounding box: 33×31×33 Å

Sequence (89 aa):
MSGEKELLEFSEGLIDSVNVPVIVGGGFDDMGHMNEILNSTNIEFFSMYRPFVAENDFLVKWKDDGYGQSRCLKCNNCYRTKKSTCYHF

Foldseek 3Di:
DVCPVVQLVVQLVVV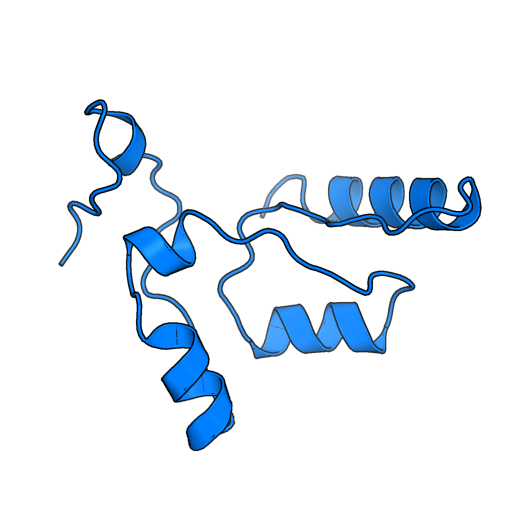VVDPDADEGEDADFWPVVVVCPCVPGPHPHYDDQQLCQQPVCQVVCCVPVVTGGGPRPVPCVCVVDPHSHDPDD